Protein AF-A0A381WSZ9-F1 (afdb_monomer)

Nearest PDB structures (foldseek):
  4u0q-assembly2_C  TM=3.611E-01  e=4.923E+00  Plasmodium falciparum
  1h7c-assembly1_A  TM=3.551E-01  e=5.456E+00  Homo sapiens
  8pwu-assembly4_G  TM=3.602E-01  e=8.233E+00  Plasmodium falciparum 3D7
  8pwx-assembly1_B  TM=3.438E-01  e=6.366E+00  Plasmodium falciparum 3D7
  6rcv-assembly2_F  TM=2.898E-01  e=8.233E+00  Plasmodium falciparum

Mean predicted aligned error: 10.29 Å

Solvent-accessible surface area (backbone atoms only — not comparable to full-atom values): 8126 Å² total; per-residue (Å²): 139,84,83,80,82,77,78,80,75,72,79,71,73,85,68,62,64,57,43,62,52,57,71,72,46,53,75,75,52,45,54,54,47,51,53,51,52,39,48,51,43,49,52,48,52,53,46,37,40,74,76,67,35,88,42,72,67,43,49,48,46,34,78,75,53,31,50,63,40,52,56,45,54,62,45,52,78,80,40,63,60,70,61,47,52,47,37,35,48,57,43,47,71,36,83,92,36,47,80,47,58,56,70,60,32,50,50,53,23,46,56,57,69,70,50,77,80,68,48,76,64,54,51,52,32,49,78,69,70,53,72,77,81,76,81,133

Sequence (136 aa):
MTVTMLSMAAAQADYSPVPLYWKTLRPNEKEIYLFAYLTQVYDTHKSLINEQGRGDFTKWYYENRAELSYNIFDVLDTTDVVKFVGWVDDFYSQPEYHERPFPEALEYAYDRSQMKEQTLLERYESLLGKEKKRPN

pLDDT: mean 84.41, std 19.09, range [34.19, 98.19]

Foldseek 3Di:
DDDPPPPPPPPPPPQDCVLVVCVVDDLVVNLVVLVVQLVVLVVVLVVCCVPPNDDPVSVCSCVPPNVLSVLVVVLVVPDPSSQLSVQLVVQCVDPVRVRPDSVVSSVRSSVVSPDDDDDPVSVVCVVVVNDDDDDD

Secondary structure (DSSP, 8-state):
----------------HHHHHHHHS-HHHHHHHHHHHHHHHHHHHHHHHHHH-SSHHHHHHIIIIIHHHHHHHHHHTTS-HHHHHHHHHHHHHSTTTTT--HHHHHHHHHHHHHSPPPPHHHHHHHHTT---PPP-

Organism: NCBI:txid408172

Radius of gyration: 20.61 Å; Cα contacts (8 Å, |Δi|>4): 82; chains: 1; bounding box: 38×62×58 Å

Structure (mmCIF, N/CA/C/O backbone):
data_AF-A0A381WSZ9-F1
#
_entry.id   AF-A0A381WSZ9-F1
#
loop_
_atom_site.group_PDB
_atom_site.id
_atom_site.type_symbol
_atom_site.label_atom_id
_atom_site.label_alt_id
_atom_site.label_comp_id
_atom_site.label_asym_id
_atom_site.label_entity_id
_atom_site.label_seq_id
_atom_site.pdbx_PDB_ins_code
_atom_site.Cartn_x
_atom_site.Cartn_y
_atom_site.Cartn_z
_atom_site.occupancy
_atom_site.B_iso_or_equiv
_atom_site.auth_seq_id
_atom_site.auth_comp_id
_atom_site.auth_asym_id
_atom_site.auth_atom_id
_atom_site.pdbx_PDB_model_num
ATOM 1 N N . MET A 1 1 ? 10.417 50.276 -23.546 1.00 35.25 1 MET A N 1
ATOM 2 C CA . MET A 1 1 ? 9.410 49.425 -22.879 1.00 35.25 1 MET A CA 1
ATOM 3 C C . MET A 1 1 ? 9.843 47.980 -23.025 1.00 35.25 1 MET A C 1
ATOM 5 O O . MET A 1 1 ? 9.694 47.414 -24.096 1.00 35.25 1 MET A O 1
ATOM 9 N N . THR A 1 2 ? 10.446 47.414 -21.987 1.00 34.19 2 THR A N 1
ATOM 10 C CA . THR A 1 2 ? 10.734 45.981 -21.883 1.00 34.19 2 THR A CA 1
ATOM 11 C C . THR A 1 2 ? 9.593 45.350 -21.096 1.00 34.19 2 THR A C 1
ATOM 13 O O . THR A 1 2 ? 9.411 45.652 -19.920 1.00 34.19 2 THR A O 1
ATOM 16 N N . VAL A 1 3 ? 8.770 44.540 -21.760 1.00 42.41 3 VAL A N 1
ATOM 17 C CA . VAL A 1 3 ? 7.725 43.762 -21.088 1.00 42.41 3 VAL A CA 1
ATOM 18 C C . VAL A 1 3 ? 8.384 42.501 -20.547 1.00 42.41 3 VAL A C 1
ATOM 20 O O . VAL A 1 3 ? 8.727 41.591 -21.297 1.00 42.41 3 VAL A O 1
ATOM 23 N N . THR A 1 4 ? 8.596 42.479 -19.236 1.00 44.69 4 THR A N 1
ATOM 24 C CA . THR A 1 4 ? 8.960 41.283 -18.481 1.00 44.69 4 THR A CA 1
ATOM 25 C C . THR A 1 4 ? 7.775 40.318 -18.520 1.00 44.69 4 THR A C 1
ATOM 27 O O . THR A 1 4 ? 6.751 40.567 -17.887 1.00 44.69 4 THR A O 1
ATOM 30 N N . MET A 1 5 ? 7.890 39.225 -19.275 1.00 48.47 5 MET A N 1
ATOM 31 C CA . MET A 1 5 ? 6.987 38.078 -19.155 1.00 48.47 5 MET A CA 1
ATOM 32 C C . MET A 1 5 ? 7.292 37.375 -17.831 1.00 48.47 5 MET A C 1
ATOM 34 O O . MET A 1 5 ? 8.215 36.569 -17.738 1.00 48.47 5 MET A O 1
ATOM 38 N N . LEU A 1 6 ? 6.537 37.720 -16.789 1.00 45.00 6 LEU A N 1
ATOM 39 C CA . LEU A 1 6 ? 6.495 36.953 -15.552 1.00 45.00 6 LEU A CA 1
ATOM 40 C C . LEU A 1 6 ? 5.703 35.672 -15.851 1.00 45.00 6 LEU A C 1
ATOM 42 O O . LEU A 1 6 ? 4.473 35.686 -15.880 1.00 45.00 6 LEU A O 1
ATOM 46 N N . SER A 1 7 ? 6.395 34.572 -16.140 1.00 44.75 7 SER A N 1
ATOM 47 C CA . SER A 1 7 ? 5.761 33.258 -16.207 1.00 44.75 7 SER A CA 1
ATOM 48 C C . SER A 1 7 ? 5.276 32.897 -14.805 1.00 44.75 7 SER A C 1
ATOM 50 O O . SER A 1 7 ? 6.059 32.466 -13.957 1.00 44.75 7 SER A O 1
ATOM 52 N N . MET A 1 8 ? 3.982 33.087 -14.552 1.00 42.75 8 MET A N 1
ATOM 53 C CA . MET A 1 8 ? 3.290 32.417 -13.460 1.00 42.75 8 MET A CA 1
ATOM 54 C C . MET A 1 8 ? 3.275 30.921 -13.781 1.00 42.75 8 MET A C 1
ATOM 56 O O . MET A 1 8 ? 2.338 30.411 -14.387 1.00 42.75 8 MET A O 1
ATOM 60 N N . ALA A 1 9 ? 4.341 30.218 -13.399 1.00 40.34 9 ALA A N 1
ATOM 61 C CA . ALA A 1 9 ? 4.247 28.796 -13.135 1.00 40.34 9 ALA A CA 1
ATOM 62 C C . ALA A 1 9 ? 3.330 28.663 -11.916 1.00 40.34 9 ALA A C 1
AT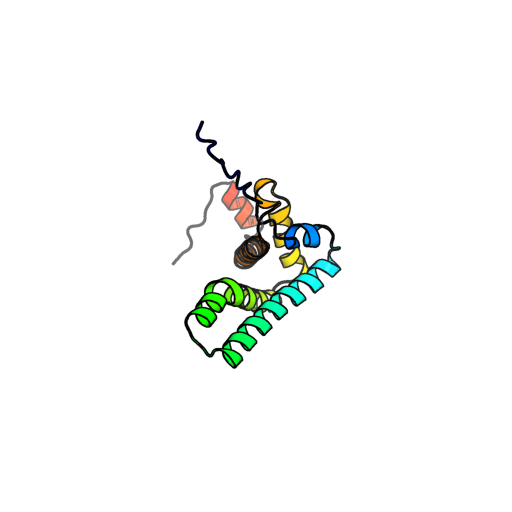OM 64 O O . ALA A 1 9 ? 3.773 28.749 -10.772 1.00 40.34 9 ALA A O 1
ATOM 65 N N . ALA A 1 10 ? 2.025 28.559 -12.165 1.00 41.09 10 ALA A N 1
ATOM 66 C CA . ALA A 1 10 ? 1.123 28.005 -11.179 1.00 41.09 10 ALA A CA 1
ATOM 67 C C . ALA A 1 10 ? 1.708 26.637 -10.821 1.00 41.09 10 ALA A C 1
ATOM 69 O O . ALA A 1 10 ? 1.826 25.770 -11.687 1.00 41.09 10 ALA A O 1
ATOM 70 N N . ALA A 1 11 ? 2.157 26.479 -9.578 1.00 42.38 11 ALA A N 1
ATOM 71 C CA . ALA A 1 11 ? 2.428 25.173 -9.018 1.00 42.38 11 ALA A CA 1
ATOM 72 C C . ALA A 1 11 ? 1.096 24.418 -9.053 1.00 42.38 11 ALA A C 1
ATOM 74 O O . ALA A 1 11 ? 0.263 24.559 -8.160 1.00 42.38 11 ALA A O 1
ATOM 75 N N . GLN A 1 12 ? 0.855 23.698 -10.147 1.00 41.75 12 GLN A N 1
ATOM 76 C CA . GLN A 1 12 ? -0.145 22.654 -10.206 1.00 41.75 12 GLN A CA 1
ATOM 77 C C . GLN A 1 12 ? 0.310 21.670 -9.131 1.00 41.75 12 GLN A C 1
ATOM 79 O O . GLN A 1 12 ? 1.284 20.949 -9.332 1.00 41.75 12 GLN A O 1
ATOM 84 N N . ALA A 1 13 ? -0.283 21.742 -7.940 1.00 47.59 13 ALA A N 1
ATOM 85 C CA . ALA A 1 13 ? -0.084 20.708 -6.943 1.00 47.59 13 ALA A CA 1
ATOM 86 C C . ALA A 1 13 ? -0.383 19.386 -7.655 1.00 47.59 13 ALA A C 1
ATOM 88 O O . ALA A 1 13 ? -1.439 19.240 -8.277 1.00 47.59 13 ALA A O 1
ATOM 89 N N . ASP A 1 14 ? 0.618 18.513 -7.686 1.00 52.09 14 ASP A N 1
ATOM 90 C CA . ASP A 1 14 ? 0.643 17.274 -8.456 1.00 52.09 14 ASP A CA 1
ATOM 91 C C . ASP A 1 14 ? -0.290 16.274 -7.753 1.00 52.09 14 ASP A C 1
ATOM 93 O O . ASP A 1 14 ? 0.129 15.333 -7.079 1.00 52.09 14 ASP A O 1
ATOM 97 N N . TYR A 1 15 ? -1.592 16.577 -7.770 1.00 56.75 15 TYR A N 1
ATOM 98 C CA . TYR A 1 15 ? -2.612 15.793 -7.100 1.00 56.75 15 TYR A CA 1
ATOM 99 C C . TYR A 1 15 ? -2.720 14.466 -7.830 1.00 56.75 15 TYR A C 1
ATOM 101 O O . TYR A 1 15 ? -3.282 14.372 -8.924 1.00 56.75 15 TYR A O 1
ATOM 109 N N . SER A 1 16 ? -2.193 13.417 -7.204 1.00 74.12 16 SER A N 1
ATOM 110 C CA . SER A 1 16 ? -2.498 12.060 -7.628 1.00 74.12 16 SER A CA 1
ATOM 111 C C . SER A 1 16 ? -4.022 11.877 -7.586 1.00 74.12 16 SER A C 1
ATOM 113 O O . SER A 1 16 ? -4.646 12.255 -6.596 1.00 74.12 16 SER A O 1
ATOM 115 N N . PRO A 1 17 ? -4.659 11.299 -8.617 1.00 87.12 17 PRO A N 1
ATOM 116 C CA . PRO A 1 17 ? -6.089 10.996 -8.573 1.00 87.12 17 PRO A CA 1
ATOM 117 C C . PRO A 1 17 ? -6.404 9.840 -7.613 1.00 87.12 17 PRO A C 1
ATOM 119 O O . PRO A 1 17 ? -7.564 9.621 -7.270 1.00 87.12 17 PRO A O 1
ATOM 122 N N . VAL A 1 18 ? -5.385 9.099 -7.164 1.00 91.50 18 VAL A N 1
ATOM 123 C CA . VAL A 1 18 ? -5.550 7.899 -6.339 1.00 91.50 18 VAL A CA 1
ATOM 124 C C . VAL A 1 18 ? -6.223 8.180 -4.989 1.00 91.50 18 VAL A C 1
ATOM 126 O O . VAL A 1 18 ? -7.190 7.485 -4.687 1.00 91.50 18 VAL A O 1
ATOM 129 N N . PRO A 1 19 ? -5.806 9.178 -4.182 1.00 93.06 19 PRO A N 1
ATOM 130 C CA . PRO A 1 19 ? -6.458 9.475 -2.907 1.00 93.06 19 PRO A CA 1
ATOM 131 C C . PRO A 1 19 ? -7.929 9.868 -3.075 1.00 93.06 19 PRO A C 1
ATOM 133 O O . PRO A 1 19 ? -8.763 9.524 -2.241 1.00 93.06 19 PRO A O 1
ATOM 136 N N . LEU A 1 20 ? -8.267 10.572 -4.162 1.00 91.19 20 LEU A N 1
ATOM 137 C CA . LEU A 1 20 ? -9.656 10.902 -4.486 1.00 91.19 20 LEU A CA 1
ATOM 138 C C . LEU A 1 20 ? -10.442 9.645 -4.850 1.00 91.19 20 LEU A C 1
ATOM 140 O O . LEU A 1 20 ? -11.510 9.421 -4.290 1.00 91.19 20 LEU A O 1
ATOM 144 N N . TYR A 1 21 ? -9.898 8.808 -5.736 1.00 94.56 21 TYR A N 1
ATOM 145 C CA . TYR A 1 21 ? -10.533 7.557 -6.140 1.00 94.56 21 TYR A CA 1
ATOM 146 C C . TYR A 1 21 ? -10.766 6.630 -4.943 1.00 94.56 21 TYR A C 1
ATOM 148 O O . TYR A 1 21 ? -11.894 6.192 -4.732 1.00 94.56 21 TYR A O 1
ATOM 156 N N . TRP A 1 22 ? -9.749 6.420 -4.102 1.00 96.81 22 TRP A N 1
ATOM 157 C CA . TRP A 1 22 ? -9.822 5.600 -2.889 1.00 96.81 22 TRP A CA 1
ATOM 158 C C . TRP A 1 22 ? -11.016 5.960 -1.997 1.00 96.81 22 TRP A C 1
ATOM 160 O O . TRP A 1 22 ? -11.746 5.080 -1.544 1.00 96.81 22 TRP A O 1
ATOM 170 N N . LYS A 1 23 ? -11.272 7.258 -1.788 1.00 94.50 23 LYS A N 1
ATOM 171 C CA . LYS A 1 23 ? -12.381 7.745 -0.948 1.00 94.50 23 LYS A CA 1
ATOM 172 C C . LYS A 1 23 ? -13.767 7.452 -1.518 1.00 94.50 23 LYS A C 1
ATOM 174 O O . LYS A 1 23 ? -14.737 7.474 -0.767 1.00 94.50 23 LYS A O 1
ATOM 179 N N . THR A 1 24 ? -13.873 7.196 -2.821 1.00 96.06 24 THR A N 1
ATOM 180 C CA . THR A 1 24 ? -15.148 6.835 -3.464 1.00 96.06 24 THR A CA 1
ATOM 181 C C . THR A 1 24 ? -15.485 5.351 -3.337 1.00 96.06 24 THR A C 1
ATOM 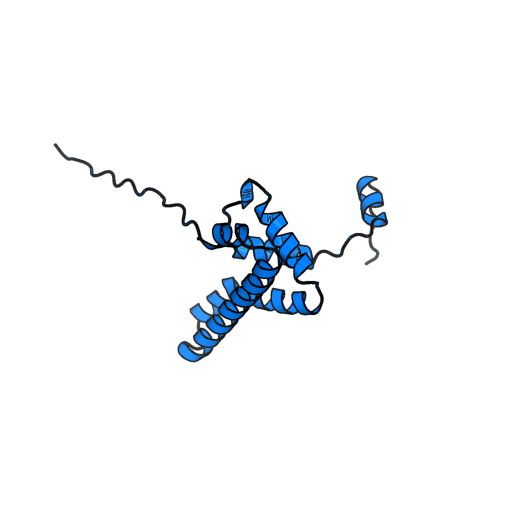183 O O . THR A 1 24 ? -16.634 4.970 -3.549 1.00 96.06 24 THR A O 1
ATOM 186 N N . LEU A 1 25 ? -14.501 4.518 -2.988 1.00 97.69 25 LEU A N 1
ATOM 187 C CA . LEU A 1 25 ? -14.650 3.069 -2.937 1.00 97.69 25 LEU A CA 1
ATOM 188 C C . LEU A 1 25 ? -15.395 2.622 -1.679 1.00 97.69 25 LEU A C 1
ATOM 190 O O . LEU A 1 25 ? -15.179 3.134 -0.577 1.00 97.69 25 LEU A O 1
ATOM 194 N N . ARG A 1 26 ? -16.229 1.594 -1.828 1.00 97.06 26 ARG A N 1
ATOM 195 C CA . ARG A 1 26 ? -16.786 0.836 -0.702 1.00 97.06 26 ARG A CA 1
ATOM 196 C C . ARG A 1 26 ? -15.703 -0.044 -0.068 1.00 97.06 26 ARG A C 1
ATOM 198 O O . ARG A 1 26 ? -14.719 -0.358 -0.736 1.00 97.06 26 ARG A O 1
ATOM 205 N N . PRO A 1 27 ? -15.881 -0.505 1.184 1.00 91.50 27 PRO A N 1
ATOM 206 C CA . PRO A 1 27 ? -14.867 -1.306 1.877 1.00 91.50 27 PRO A CA 1
ATOM 207 C C . PRO A 1 27 ? -14.339 -2.499 1.064 1.00 91.50 27 PRO A C 1
ATOM 209 O O . PRO A 1 27 ? -13.137 -2.614 0.859 1.00 91.50 27 PRO A O 1
ATOM 212 N N . ASN A 1 28 ? -15.226 -3.304 0.475 1.00 92.94 28 ASN A N 1
ATOM 213 C CA . ASN A 1 28 ? -14.834 -4.449 -0.353 1.00 92.94 28 ASN A CA 1
ATOM 214 C C . ASN A 1 28 ? -14.108 -4.044 -1.653 1.00 92.94 28 ASN A C 1
ATOM 216 O O . ASN A 1 28 ? -13.300 -4.799 -2.183 1.00 92.94 28 ASN A O 1
ATOM 220 N N . GLU A 1 29 ? -14.397 -2.859 -2.197 1.00 98.06 29 GLU A N 1
ATOM 221 C CA . GLU A 1 29 ? -13.721 -2.339 -3.391 1.00 98.06 29 GLU A CA 1
ATOM 222 C C . GLU A 1 29 ? -12.318 -1.823 -3.057 1.00 98.06 29 GLU A C 1
ATOM 224 O O . GLU A 1 29 ? -11.419 -1.932 -3.889 1.00 98.06 29 GLU A O 1
ATOM 229 N N . LYS A 1 30 ? -12.109 -1.315 -1.836 1.00 98.19 30 LYS A N 1
ATOM 230 C CA . LYS A 1 30 ? -10.790 -0.904 -1.338 1.00 98.19 30 LYS A CA 1
ATOM 231 C C . LYS A 1 30 ? -9.840 -2.085 -1.194 1.00 98.19 30 LYS A C 1
ATOM 233 O O . LYS A 1 30 ? -8.677 -1.957 -1.560 1.00 98.19 30 LYS A O 1
ATOM 238 N N . GLU A 1 31 ? -10.329 -3.231 -0.727 1.00 96.75 31 GLU A N 1
ATOM 239 C CA . GLU A 1 31 ? -9.539 -4.469 -0.654 1.00 96.75 31 GLU A CA 1
ATOM 240 C C . GLU A 1 31 ? -9.054 -4.901 -2.045 1.00 96.75 31 GLU A C 1
ATOM 242 O O . GLU A 1 31 ? -7.861 -5.126 -2.255 1.00 96.75 31 GLU A O 1
ATOM 247 N N . ILE A 1 32 ? -9.969 -4.936 -3.023 1.00 97.31 32 ILE A N 1
ATOM 248 C CA . ILE A 1 32 ? -9.646 -5.271 -4.418 1.00 97.31 32 ILE A CA 1
ATOM 249 C C . ILE A 1 32 ? -8.653 -4.259 -4.996 1.00 97.31 32 ILE A C 1
ATOM 251 O O . ILE A 1 32 ? -7.682 -4.643 -5.649 1.00 97.31 32 ILE A O 1
ATOM 255 N N . TYR A 1 33 ? -8.877 -2.966 -4.754 1.00 97.75 33 TYR A N 1
ATOM 256 C CA . TYR A 1 33 ? -7.997 -1.910 -5.237 1.00 97.75 33 TYR A CA 1
ATOM 257 C C . TYR A 1 33 ? -6.592 -2.004 -4.636 1.00 97.75 33 TYR A C 1
ATOM 259 O O . TYR A 1 33 ? -5.614 -1.884 -5.371 1.00 97.75 33 TYR A O 1
ATOM 267 N N . LEU A 1 34 ? -6.479 -2.251 -3.327 1.00 97.69 34 LEU A N 1
ATOM 268 C CA . LEU A 1 34 ? -5.200 -2.443 -2.647 1.00 97.69 34 LEU A CA 1
ATOM 269 C C . LEU A 1 34 ? -4.428 -3.602 -3.283 1.00 97.69 34 LEU A C 1
ATOM 271 O O . LEU A 1 34 ? -3.276 -3.429 -3.674 1.00 97.69 34 LEU A O 1
ATOM 275 N N . PHE A 1 35 ? -5.079 -4.753 -3.460 1.00 96.44 35 PHE A N 1
ATOM 276 C CA . PHE A 1 35 ? -4.449 -5.913 -4.084 1.00 96.44 35 PHE A CA 1
ATOM 277 C C . PHE A 1 35 ? -3.989 -5.621 -5.521 1.00 96.44 35 PHE A C 1
ATOM 279 O O . PHE A 1 35 ? -2.858 -5.947 -5.892 1.00 96.44 35 PHE A O 1
ATOM 286 N N . ALA A 1 36 ? -4.834 -4.965 -6.322 1.00 97.50 36 ALA A N 1
ATOM 287 C CA . ALA A 1 36 ? -4.499 -4.581 -7.690 1.00 97.50 36 ALA A CA 1
ATOM 288 C C . ALA A 1 36 ? -3.304 -3.616 -7.741 1.00 97.50 36 ALA A C 1
ATOM 290 O O . ALA A 1 36 ? -2.390 -3.813 -8.540 1.00 97.50 36 ALA A O 1
ATOM 291 N N . TYR A 1 37 ? -3.276 -2.615 -6.858 1.00 97.06 37 TYR A N 1
ATOM 292 C CA . TYR A 1 37 ? -2.181 -1.653 -6.762 1.00 97.06 37 TYR A CA 1
ATOM 293 C C . TYR A 1 37 ? -0.852 -2.338 -6.414 1.00 97.06 37 TYR A C 1
ATOM 295 O O . TYR A 1 37 ? 0.142 -2.148 -7.115 1.00 97.06 37 TYR A O 1
ATOM 303 N N . LEU A 1 38 ? -0.834 -3.168 -5.365 1.00 97.50 38 LEU A N 1
ATOM 304 C CA . LEU A 1 38 ? 0.376 -3.870 -4.920 1.00 97.50 38 LEU A CA 1
ATOM 305 C C . LEU A 1 38 ? 0.897 -4.829 -6.000 1.00 97.50 38 LEU A C 1
ATOM 307 O O . LEU A 1 38 ? 2.099 -4.870 -6.273 1.00 97.50 38 LEU A O 1
ATOM 311 N N . THR A 1 39 ? -0.010 -5.548 -6.669 1.00 96.81 39 THR A N 1
ATOM 312 C CA . THR A 1 39 ? 0.339 -6.461 -7.769 1.00 96.81 39 THR A CA 1
ATOM 313 C C . THR A 1 39 ? 0.909 -5.693 -8.958 1.00 96.81 39 THR A C 1
ATOM 315 O O . THR A 1 39 ? 1.927 -6.090 -9.514 1.00 96.81 39 THR A O 1
ATOM 318 N N . GLN A 1 40 ? 0.329 -4.542 -9.308 1.00 97.56 40 GLN A N 1
ATOM 319 C CA . GLN A 1 40 ? 0.850 -3.707 -10.388 1.00 97.56 40 GLN A CA 1
ATOM 320 C C . GLN A 1 40 ? 2.273 -3.204 -10.097 1.00 97.56 40 GLN A C 1
ATOM 322 O O . GLN A 1 40 ? 3.109 -3.170 -11.004 1.00 97.56 40 GLN A O 1
ATOM 327 N N . VAL A 1 41 ? 2.576 -2.831 -8.850 1.00 97.12 41 VAL A N 1
ATOM 328 C CA . VAL A 1 41 ? 3.938 -2.443 -8.445 1.00 97.12 41 VAL A CA 1
ATOM 329 C C . VAL A 1 41 ? 4.899 -3.631 -8.550 1.00 97.12 41 VAL A C 1
ATOM 331 O O . VAL A 1 41 ? 6.003 -3.482 -9.084 1.00 97.12 41 VAL A O 1
ATOM 334 N N . TYR A 1 42 ? 4.476 -4.814 -8.097 1.00 96.12 42 TYR A N 1
ATOM 335 C CA . TYR A 1 42 ? 5.246 -6.052 -8.236 1.00 96.12 42 TYR A CA 1
ATOM 336 C C . TYR A 1 42 ? 5.565 -6.357 -9.704 1.00 96.12 42 TYR A C 1
ATOM 338 O O . TYR A 1 42 ? 6.735 -6.515 -10.067 1.00 96.12 42 TYR A O 1
ATOM 346 N N . ASP A 1 43 ? 4.546 -6.368 -10.562 1.00 97.31 43 ASP A N 1
ATOM 347 C CA . ASP A 1 43 ? 4.687 -6.670 -11.986 1.00 97.31 43 ASP A CA 1
ATOM 348 C C . ASP A 1 43 ? 5.583 -5.649 -12.685 1.00 97.31 43 ASP A C 1
ATOM 350 O O . ASP A 1 43 ? 6.452 -6.022 -13.473 1.00 97.31 43 ASP A O 1
ATOM 354 N N . THR A 1 44 ? 5.449 -4.367 -12.336 1.00 97.56 44 THR A N 1
ATOM 355 C CA . THR A 1 44 ? 6.311 -3.305 -12.868 1.00 97.56 44 THR A CA 1
ATOM 356 C C . THR A 1 44 ? 7.771 -3.546 -12.494 1.00 97.56 44 THR A C 1
ATOM 358 O O . THR A 1 44 ? 8.639 -3.509 -13.365 1.00 97.56 44 THR A O 1
ATOM 361 N N . HIS A 1 45 ? 8.068 -3.854 -11.228 1.00 97.69 45 HIS A N 1
ATOM 362 C CA . HIS A 1 45 ? 9.439 -4.148 -10.810 1.00 97.69 45 HIS A CA 1
ATOM 363 C C . HIS A 1 45 ? 10.006 -5.380 -11.534 1.00 97.69 45 HIS A C 1
ATOM 365 O O . HIS A 1 45 ? 11.155 -5.370 -11.983 1.00 97.69 45 HIS A O 1
ATOM 371 N N . LYS A 1 46 ? 9.197 -6.432 -11.711 1.00 96.75 46 LYS A N 1
ATOM 372 C CA . LYS A 1 46 ? 9.586 -7.627 -12.472 1.00 96.75 46 LYS A CA 1
ATOM 373 C C . LYS A 1 46 ? 9.850 -7.311 -13.943 1.00 96.75 46 LYS A C 1
ATOM 375 O O . LYS A 1 46 ? 10.847 -7.797 -14.477 1.00 96.75 46 LYS A O 1
ATOM 380 N N . SER A 1 47 ? 9.016 -6.482 -14.573 1.00 97.62 47 SER A N 1
ATOM 381 C CA . SER A 1 47 ? 9.222 -6.022 -15.952 1.00 97.62 47 SER A CA 1
ATOM 382 C C . SER A 1 47 ? 10.525 -5.242 -16.081 1.00 97.62 47 SER A C 1
ATOM 384 O O . SER A 1 47 ? 11.333 -5.555 -16.949 1.00 97.62 47 SER A O 1
ATOM 386 N N . LEU A 1 48 ? 10.802 -4.314 -15.157 1.00 97.25 48 LEU A N 1
ATOM 387 C CA . LEU A 1 48 ? 12.046 -3.538 -15.151 1.00 97.25 48 LEU A CA 1
ATOM 388 C C . LEU A 1 48 ? 13.288 -4.429 -15.057 1.00 97.25 48 LEU A C 1
ATOM 390 O O . LEU A 1 48 ? 14.239 -4.234 -15.812 1.00 97.25 48 LEU A O 1
ATOM 394 N N . ILE A 1 49 ? 13.270 -5.449 -14.192 1.00 96.38 49 ILE A N 1
ATOM 395 C CA . ILE A 1 49 ? 14.367 -6.425 -14.110 1.00 96.38 49 ILE A CA 1
ATOM 396 C C . ILE A 1 49 ? 14.551 -7.158 -15.444 1.00 96.38 49 ILE A C 1
ATOM 398 O O . ILE A 1 49 ? 15.687 -7.355 -15.875 1.00 96.38 49 ILE A O 1
ATOM 402 N N . ASN A 1 50 ? 13.459 -7.587 -16.077 1.00 96.69 50 ASN A N 1
ATOM 403 C CA . ASN A 1 50 ? 13.514 -8.365 -17.312 1.00 96.69 50 ASN A CA 1
ATOM 404 C C . ASN A 1 50 ? 13.971 -7.525 -18.515 1.00 96.69 50 ASN A C 1
ATOM 406 O O . ASN A 1 50 ? 14.706 -8.024 -19.362 1.00 96.69 50 ASN A O 1
ATOM 410 N N . GLU A 1 51 ? 13.539 -6.268 -18.590 1.00 96.19 51 GLU A N 1
ATOM 411 C CA . GLU A 1 51 ? 13.779 -5.380 -19.731 1.00 96.19 51 GLU A CA 1
ATOM 412 C C . GLU A 1 51 ? 15.104 -4.620 -19.628 1.00 96.19 51 GLU A C 1
ATOM 414 O O . GLU A 1 51 ? 15.797 -4.443 -20.628 1.00 96.19 51 GLU A O 1
ATOM 419 N N . GLN A 1 52 ? 15.460 -4.158 -18.427 1.00 93.44 52 GLN A N 1
ATOM 420 C CA . GLN A 1 52 ? 16.590 -3.246 -18.201 1.00 93.44 52 GLN A CA 1
ATOM 421 C C . GLN A 1 52 ? 17.698 -3.869 -17.342 1.00 93.44 52 GLN A C 1
ATOM 423 O O . GLN A 1 52 ? 18.771 -3.285 -17.179 1.00 93.44 52 GLN A O 1
ATOM 428 N N . GLY A 1 53 ? 17.469 -5.061 -16.787 1.00 93.25 53 GLY A N 1
ATOM 429 C CA . GLY A 1 53 ? 18.375 -5.681 -15.829 1.00 93.25 53 GLY A CA 1
ATOM 430 C C . GLY A 1 53 ? 18.317 -5.017 -14.450 1.00 93.25 53 GLY A C 1
ATOM 431 O O . GLY A 1 53 ? 17.412 -4.255 -14.115 1.00 93.25 53 GLY A O 1
ATOM 432 N N . ARG A 1 54 ? 19.306 -5.321 -13.605 1.00 93.69 54 ARG A N 1
ATOM 433 C CA . ARG A 1 54 ? 19.400 -4.825 -12.218 1.00 93.69 54 ARG A CA 1
ATOM 434 C C . ARG A 1 54 ? 20.299 -3.588 -12.106 1.00 93.69 54 ARG A C 1
ATOM 436 O O . ARG A 1 54 ? 21.222 -3.569 -11.299 1.00 93.69 54 ARG A O 1
ATOM 443 N N . GLY A 1 55 ? 20.070 -2.603 -12.974 1.00 94.19 55 GLY A N 1
ATOM 444 C CA . GLY A 1 55 ? 20.776 -1.318 -12.950 1.00 94.19 55 GLY A CA 1
ATOM 445 C C . GLY A 1 55 ? 20.215 -0.339 -11.912 1.00 94.19 55 GLY A C 1
ATOM 446 O O . GLY A 1 55 ? 19.276 -0.658 -11.179 1.00 94.19 55 GLY A O 1
ATOM 447 N N . ASP A 1 56 ? 20.765 0.877 -11.889 1.00 96.19 56 ASP A N 1
ATOM 448 C CA . ASP A 1 56 ? 20.433 1.908 -10.893 1.00 96.19 56 ASP A CA 1
ATOM 449 C C . ASP A 1 56 ? 18.946 2.282 -10.877 1.00 96.19 56 ASP A C 1
ATOM 451 O O . ASP A 1 56 ? 18.371 2.454 -9.807 1.00 96.19 56 ASP A O 1
ATOM 455 N N . PHE A 1 57 ? 18.293 2.356 -12.042 1.00 94.25 5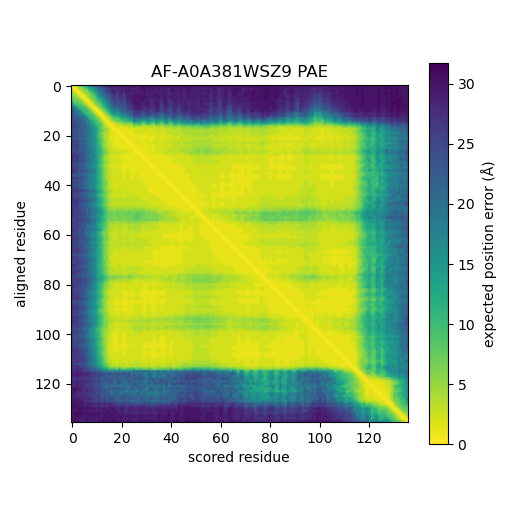7 PHE A N 1
ATOM 456 C CA . PHE A 1 57 ? 16.865 2.680 -12.112 1.00 94.25 57 PHE A CA 1
ATOM 457 C C . PHE A 1 57 ? 15.987 1.579 -11.506 1.00 94.25 57 PHE A C 1
ATOM 459 O O . PHE A 1 57 ? 15.097 1.864 -10.708 1.00 94.25 57 PHE A O 1
ATOM 466 N N . THR A 1 58 ? 16.267 0.315 -11.830 1.00 96.56 58 THR A N 1
ATOM 467 C CA . THR A 1 58 ? 15.566 -0.837 -11.248 1.00 96.56 58 THR A CA 1
ATOM 468 C C . THR A 1 58 ? 15.754 -0.881 -9.734 1.00 96.56 58 THR A C 1
ATOM 470 O O . THR A 1 58 ? 14.794 -1.103 -8.999 1.00 96.56 58 THR A O 1
ATOM 473 N N . LYS A 1 59 ? 16.977 -0.610 -9.257 1.00 96.81 59 LYS A N 1
ATOM 474 C CA . LYS A 1 59 ? 17.277 -0.511 -7.826 1.00 96.81 59 LYS A CA 1
ATOM 475 C C . LYS A 1 59 ? 16.502 0.630 -7.164 1.00 96.81 59 LYS A C 1
ATOM 477 O O . LYS A 1 59 ? 15.856 0.405 -6.148 1.00 96.81 59 LYS A O 1
ATOM 482 N N . TRP A 1 60 ? 16.504 1.818 -7.765 1.00 96.94 60 TRP A N 1
ATOM 483 C CA . TRP A 1 60 ? 15.740 2.957 -7.263 1.00 96.94 60 TRP A CA 1
ATOM 484 C C . TRP A 1 60 ? 14.243 2.635 -7.182 1.00 96.94 60 TRP A C 1
ATOM 486 O O . TRP A 1 60 ? 13.614 2.915 -6.163 1.00 96.94 60 TRP A O 1
ATOM 496 N N . TYR A 1 61 ? 13.672 1.998 -8.212 1.00 96.69 61 TYR A N 1
ATOM 497 C CA . TYR A 1 61 ? 12.265 1.593 -8.199 1.00 96.69 61 TYR A CA 1
ATOM 498 C C . TYR A 1 61 ? 11.973 0.605 -7.067 1.00 96.69 61 TYR A C 1
ATOM 500 O O . TYR A 1 61 ? 10.952 0.730 -6.392 1.00 96.69 61 TYR A O 1
ATOM 508 N N . TYR A 1 62 ? 12.868 -0.355 -6.827 1.00 97.12 62 TYR A N 1
ATOM 509 C CA . TYR A 1 62 ? 12.735 -1.264 -5.695 1.00 97.12 62 TYR A CA 1
ATOM 510 C C . TYR A 1 62 ? 12.695 -0.500 -4.366 1.00 97.12 62 TYR A C 1
ATOM 512 O O . TYR A 1 62 ? 11.693 -0.582 -3.659 1.00 97.12 62 TYR A O 1
ATOM 520 N N . GLU A 1 63 ? 13.725 0.300 -4.087 1.00 96.56 63 GLU A N 1
ATOM 521 C CA . GLU A 1 63 ? 13.900 1.015 -2.813 1.00 96.56 63 GLU A CA 1
ATOM 522 C C . GLU A 1 63 ? 12.794 2.052 -2.550 1.00 96.56 63 GLU A C 1
ATOM 524 O O . GLU A 1 63 ? 12.457 2.321 -1.405 1.00 96.56 63 GLU A O 1
ATOM 529 N N . ASN A 1 64 ? 12.205 2.640 -3.597 1.00 93.81 64 ASN A N 1
ATOM 530 C CA . ASN A 1 64 ? 11.236 3.735 -3.449 1.00 93.81 64 ASN A CA 1
ATOM 531 C C . ASN A 1 64 ? 9.778 3.310 -3.677 1.00 93.81 64 ASN A C 1
ATOM 533 O O . ASN A 1 64 ? 8.866 4.105 -3.434 1.00 93.81 64 ASN A O 1
ATOM 537 N N . ARG A 1 65 ? 9.528 2.107 -4.215 1.00 93.06 65 ARG A N 1
ATOM 538 C CA . ARG A 1 65 ? 8.175 1.640 -4.575 1.00 93.06 65 ARG A CA 1
ATOM 539 C C . ARG A 1 65 ? 7.940 0.177 -4.221 1.00 93.06 65 ARG A C 1
ATOM 541 O O . ARG A 1 65 ? 6.981 -0.127 -3.511 1.00 93.06 65 ARG A O 1
ATOM 548 N N . ALA A 1 66 ? 8.762 -0.726 -4.755 1.00 96.94 66 ALA A N 1
ATOM 549 C CA . ALA A 1 66 ? 8.452 -2.154 -4.710 1.00 96.94 66 ALA A CA 1
ATOM 550 C C . ALA A 1 66 ? 8.640 -2.766 -3.322 1.00 96.94 66 ALA A C 1
ATOM 552 O O . ALA A 1 66 ? 7.820 -3.585 -2.922 1.00 96.94 66 ALA A O 1
ATOM 553 N N . GLU A 1 67 ? 9.662 -2.340 -2.580 1.00 97.69 67 GLU A N 1
ATOM 554 C CA . GLU A 1 67 ? 9.974 -2.881 -1.256 1.00 97.69 67 GLU A CA 1
ATOM 555 C C . GLU A 1 67 ? 8.799 -2.746 -0.283 1.00 97.69 67 GLU 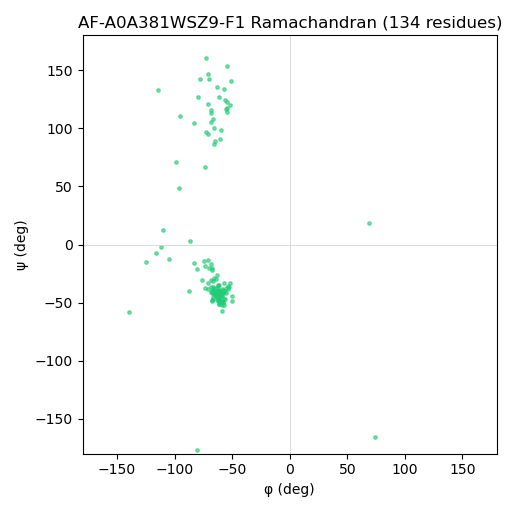A C 1
ATOM 557 O O . GLU A 1 67 ? 8.365 -3.740 0.294 1.00 97.69 67 GLU A O 1
ATOM 562 N N . LEU A 1 68 ? 8.203 -1.553 -0.177 1.00 96.69 68 LEU A N 1
ATOM 563 C CA . LEU A 1 68 ? 7.012 -1.350 0.651 1.00 96.69 68 LEU A CA 1
ATOM 564 C C . LEU A 1 68 ? 5.864 -2.273 0.221 1.00 96.69 68 LEU A C 1
ATOM 566 O O . LEU A 1 68 ? 5.197 -2.861 1.065 1.00 96.69 68 LEU A O 1
ATOM 570 N N . SER A 1 69 ? 5.650 -2.439 -1.087 1.00 97.00 69 SER A N 1
ATOM 571 C CA . SER A 1 69 ? 4.572 -3.303 -1.583 1.00 97.00 69 SER A CA 1
ATOM 572 C C . SER A 1 69 ? 4.808 -4.775 -1.237 1.00 97.00 69 SER A C 1
ATOM 574 O O . SER A 1 69 ? 3.861 -5.480 -0.902 1.00 97.00 69 SER A O 1
ATOM 576 N N . TYR A 1 70 ? 6.060 -5.234 -1.280 1.00 97.25 70 TYR A N 1
ATOM 577 C CA . TYR A 1 70 ? 6.433 -6.598 -0.898 1.00 97.25 70 TYR A CA 1
ATOM 578 C C . TYR A 1 70 ? 6.215 -6.827 0.594 1.00 97.25 70 TYR A C 1
ATOM 580 O O . TYR A 1 70 ? 5.556 -7.789 0.974 1.00 97.25 70 TYR A O 1
ATOM 588 N N . ASN A 1 71 ? 6.665 -5.888 1.422 1.00 96.69 71 ASN A N 1
ATOM 589 C CA . ASN A 1 71 ? 6.475 -5.969 2.865 1.00 96.69 71 ASN A CA 1
ATOM 590 C C . ASN A 1 71 ? 4.984 -5.961 3.245 1.00 96.69 71 ASN A C 1
ATOM 592 O O . ASN A 1 71 ? 4.578 -6.640 4.185 1.00 96.69 71 ASN A O 1
ATOM 596 N N . ILE A 1 72 ? 4.147 -5.220 2.509 1.00 97.25 72 ILE A N 1
ATOM 597 C CA . ILE A 1 72 ? 2.695 -5.233 2.722 1.00 97.25 72 ILE A CA 1
ATOM 598 C C . ILE A 1 72 ? 2.090 -6.585 2.337 1.00 97.25 72 ILE A C 1
ATOM 600 O O . ILE A 1 72 ? 1.235 -7.068 3.074 1.00 97.25 72 ILE A O 1
ATOM 604 N N . PHE A 1 73 ? 2.523 -7.223 1.243 1.00 96.50 73 PHE A N 1
ATOM 605 C CA . PHE A 1 73 ? 2.067 -8.582 0.926 1.00 96.50 73 PHE A CA 1
ATOM 606 C C . PHE A 1 73 ? 2.347 -9.554 2.081 1.00 96.50 73 PHE A C 1
ATOM 608 O O . PHE A 1 73 ? 1.423 -10.234 2.522 1.00 96.50 73 PHE A O 1
ATOM 615 N N . ASP A 1 74 ? 3.558 -9.530 2.642 1.00 95.50 74 ASP A N 1
ATOM 616 C CA . ASP A 1 74 ? 3.924 -10.383 3.782 1.00 95.50 74 ASP A CA 1
ATOM 617 C C . ASP A 1 74 ? 3.070 -10.088 5.035 1.00 95.50 74 ASP A C 1
ATOM 619 O O . ASP A 1 74 ? 2.703 -10.986 5.795 1.00 95.50 74 ASP A O 1
ATOM 623 N N . VAL A 1 75 ? 2.710 -8.820 5.265 1.00 93.69 75 VAL A N 1
ATOM 624 C CA . VAL A 1 75 ? 1.807 -8.429 6.362 1.00 93.69 75 VAL A CA 1
ATOM 625 C C . VAL A 1 75 ? 0.399 -8.979 6.157 1.00 93.69 75 VAL A C 1
ATOM 627 O O . VAL A 1 75 ? -0.216 -9.456 7.117 1.00 93.69 75 VAL A O 1
ATOM 630 N N . LEU A 1 76 ? -0.119 -8.921 4.931 1.00 94.56 76 LEU A N 1
ATOM 631 C CA . LEU A 1 76 ? -1.473 -9.365 4.598 1.00 94.56 76 LEU A CA 1
ATOM 632 C C . LEU A 1 76 ? -1.651 -10.889 4.701 1.00 94.56 76 LEU A C 1
ATOM 634 O O . LEU A 1 76 ? -2.780 -11.347 4.856 1.00 94.56 76 LEU A O 1
ATOM 638 N N . ASP A 1 77 ? -0.567 -11.669 4.725 1.00 91.06 77 ASP A N 1
ATOM 639 C CA . ASP A 1 77 ? -0.623 -13.108 5.025 1.00 91.06 77 ASP A CA 1
ATOM 640 C C . ASP A 1 77 ? -1.034 -13.403 6.481 1.00 91.06 77 ASP A C 1
ATOM 642 O O . ASP A 1 77 ? -1.506 -14.497 6.798 1.00 91.06 77 ASP A O 1
ATOM 646 N N . THR A 1 78 ? -0.853 -12.440 7.391 1.00 89.19 78 THR A N 1
ATOM 647 C CA . THR A 1 78 ? -1.102 -12.617 8.835 1.00 89.19 78 THR A CA 1
ATOM 648 C C . THR A 1 78 ? -2.070 -11.597 9.431 1.00 89.19 78 THR A C 1
ATOM 650 O O . THR A 1 78 ? -2.584 -11.802 10.533 1.00 89.19 78 THR A O 1
ATOM 653 N N . THR A 1 79 ? -2.343 -10.509 8.713 1.00 90.19 79 THR A N 1
ATOM 654 C CA . THR A 1 79 ? -3.233 -9.424 9.128 1.00 90.19 79 THR A CA 1
ATOM 655 C C . THR A 1 79 ? -4.451 -9.379 8.222 1.00 90.19 79 THR A C 1
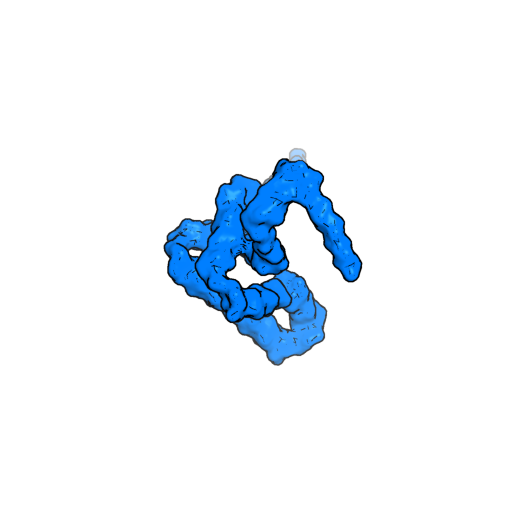ATOM 657 O O . THR A 1 79 ? -4.322 -9.382 7.004 1.00 90.19 79 THR A O 1
ATOM 660 N N . ASP A 1 80 ? -5.638 -9.271 8.820 1.00 92.44 80 ASP A N 1
ATOM 661 C CA . ASP A 1 80 ? -6.878 -9.081 8.068 1.00 92.44 80 ASP A CA 1
ATOM 662 C C . ASP A 1 80 ? -6.785 -7.828 7.177 1.00 92.44 80 ASP A C 1
ATOM 664 O O . ASP A 1 80 ? -6.523 -6.719 7.660 1.00 92.44 80 ASP A O 1
ATOM 668 N N . VAL A 1 81 ? -7.020 -8.001 5.875 1.00 94.69 81 VAL A N 1
ATOM 669 C CA . VAL A 1 81 ? -6.989 -6.918 4.886 1.00 94.69 81 VAL A CA 1
ATOM 670 C C . VAL A 1 81 ? -7.955 -5.789 5.244 1.00 94.69 81 VAL A C 1
ATOM 672 O O . VAL A 1 81 ? -7.619 -4.623 5.048 1.00 94.69 81 VAL A O 1
ATOM 675 N N . VAL A 1 82 ? -9.101 -6.096 5.862 1.00 95.25 82 VAL A N 1
ATOM 676 C CA . VAL A 1 82 ? -10.073 -5.093 6.320 1.00 95.25 82 VAL A CA 1
ATOM 677 C C . VAL A 1 82 ? -9.438 -4.171 7.360 1.00 95.25 82 VAL A C 1
ATOM 679 O O . VAL A 1 82 ? -9.641 -2.956 7.338 1.00 95.25 82 VAL A O 1
ATOM 682 N N . LYS A 1 83 ? -8.620 -4.731 8.257 1.00 94.94 83 LYS A N 1
ATOM 683 C CA . LYS A 1 83 ? -7.897 -3.968 9.280 1.00 94.94 83 LYS A CA 1
ATOM 684 C C . LYS A 1 83 ? -6.828 -3.077 8.651 1.00 94.94 83 LYS A C 1
ATOM 686 O O . LYS A 1 83 ? -6.711 -1.915 9.036 1.00 94.94 83 LYS A O 1
ATOM 691 N N . PHE A 1 84 ? -6.099 -3.598 7.664 1.00 96.50 84 PHE A N 1
ATOM 692 C CA . PHE A 1 84 ? -5.095 -2.829 6.931 1.00 96.50 84 PHE A CA 1
ATOM 693 C C . PHE A 1 84 ? -5.722 -1.656 6.164 1.00 96.50 84 PHE A C 1
ATOM 695 O O . PHE A 1 84 ? -5.278 -0.517 6.301 1.00 96.50 84 PHE A O 1
ATOM 702 N N . VAL A 1 85 ? -6.807 -1.911 5.423 1.00 97.75 85 VAL A N 1
ATOM 703 C CA . VAL A 1 85 ? -7.618 -0.884 4.743 1.00 97.75 85 VAL A CA 1
ATOM 704 C C . VAL A 1 85 ? -8.114 0.167 5.739 1.00 97.75 85 VAL A C 1
ATOM 706 O O . VAL A 1 85 ? -8.066 1.359 5.440 1.00 97.75 85 VAL A O 1
ATOM 709 N N . GLY A 1 86 ? -8.519 -0.251 6.941 1.00 96.56 86 GLY A N 1
ATOM 710 C CA . GLY A 1 86 ? -8.904 0.656 8.020 1.00 96.56 86 GLY A CA 1
ATOM 711 C C . GLY A 1 86 ? -7.798 1.642 8.409 1.00 96.56 86 GLY A C 1
ATOM 712 O O . GLY A 1 86 ? -8.078 2.817 8.612 1.00 96.56 86 GLY A O 1
ATOM 713 N N . TRP A 1 87 ? -6.532 1.220 8.448 1.00 97.62 87 TRP A N 1
ATOM 714 C CA . TRP A 1 87 ? -5.422 2.142 8.722 1.00 97.62 87 TRP A CA 1
ATOM 715 C C . TRP A 1 87 ? -5.142 3.113 7.575 1.00 97.62 87 TRP A C 1
ATOM 717 O O . TRP A 1 87 ? -4.779 4.261 7.828 1.00 97.62 87 TRP A O 1
ATOM 727 N N . VAL A 1 88 ? -5.348 2.686 6.329 1.00 97.88 88 VAL A N 1
ATOM 728 C CA . VAL A 1 88 ? -5.281 3.588 5.169 1.00 97.88 88 VAL A CA 1
ATOM 729 C C . VAL A 1 88 ? -6.398 4.640 5.244 1.00 97.88 88 VAL A C 1
ATOM 731 O O . VAL A 1 88 ? -6.167 5.817 4.972 1.00 97.88 88 VAL A O 1
ATOM 734 N N . ASP A 1 89 ? -7.600 4.252 5.673 1.00 97.81 89 ASP A N 1
ATOM 735 C CA . ASP A 1 89 ? -8.702 5.190 5.911 1.00 97.81 89 ASP A CA 1
ATOM 736 C C . ASP A 1 89 ? -8.428 6.134 7.090 1.00 97.81 89 ASP A C 1
ATOM 738 O O . ASP A 1 89 ? -8.681 7.336 6.978 1.00 97.81 89 ASP A O 1
ATOM 742 N N . ASP A 1 90 ? -7.845 5.632 8.183 1.00 96.75 90 ASP A N 1
ATOM 743 C CA . ASP A 1 90 ? -7.415 6.452 9.321 1.00 96.75 90 ASP A CA 1
ATOM 744 C C . ASP A 1 90 ? -6.418 7.536 8.883 1.00 96.75 90 ASP A C 1
ATOM 746 O O . ASP A 1 90 ? -6.514 8.681 9.334 1.00 96.75 90 ASP A O 1
ATOM 750 N N . PHE A 1 91 ? -5.480 7.210 7.988 1.00 97.31 91 PHE A N 1
ATOM 751 C CA . PHE A 1 91 ? -4.561 8.191 7.412 1.00 97.31 91 PHE A CA 1
ATOM 752 C C . PHE A 1 91 ? -5.323 9.311 6.695 1.00 97.31 91 PHE A C 1
ATOM 754 O O . PHE A 1 91 ? -5.146 10.481 7.023 1.00 97.31 91 PHE A O 1
ATOM 761 N N . TYR A 1 92 ? -6.238 8.970 5.785 1.00 96.25 92 TYR A N 1
ATOM 762 C CA . TYR A 1 92 ? -6.981 9.960 4.998 1.00 96.25 92 TYR A CA 1
ATOM 763 C C . TYR A 1 92 ? -8.079 10.709 5.758 1.00 96.25 92 TYR A C 1
ATOM 765 O O . TYR A 1 92 ? -8.564 11.730 5.265 1.00 96.25 92 TYR A O 1
ATOM 773 N N . SER A 1 93 ? -8.466 10.231 6.941 1.00 94.88 93 SER A N 1
ATOM 774 C CA . SER A 1 93 ? -9.389 10.933 7.839 1.00 94.88 93 SER A CA 1
ATOM 775 C C . SER A 1 93 ? -8.776 12.184 8.480 1.00 94.88 93 SER A C 1
ATOM 777 O O . SER A 1 93 ? -9.509 13.072 8.919 1.00 94.88 93 SER A O 1
ATOM 779 N N . GLN A 1 94 ? -7.442 12.280 8.508 1.00 94.19 94 GLN A N 1
ATOM 780 C CA . GLN A 1 94 ? -6.724 13.420 9.071 1.00 94.19 94 GLN A CA 1
ATOM 781 C C . GLN A 1 94 ? -6.698 14.583 8.063 1.00 94.19 94 GLN A C 1
ATOM 783 O O . GLN A 1 94 ? -6.278 14.381 6.917 1.00 94.19 94 GLN A O 1
ATOM 788 N N . PRO A 1 95 ? -7.120 15.806 8.448 1.00 90.62 95 PRO A N 1
ATOM 789 C CA . PRO A 1 95 ? -7.181 16.954 7.539 1.00 90.62 95 PRO A CA 1
ATOM 790 C C . PRO A 1 95 ? -5.859 17.247 6.818 1.00 90.62 95 PRO A C 1
ATOM 792 O O . PRO A 1 95 ? -5.859 17.604 5.643 1.00 90.62 95 PRO A O 1
ATOM 795 N N . GLU A 1 96 ? -4.731 17.046 7.498 1.00 91.12 96 GLU A N 1
ATOM 796 C CA . GLU A 1 96 ? -3.378 17.303 6.995 1.00 91.12 96 GLU A CA 1
ATOM 797 C C . GLU A 1 96 ? -2.915 16.265 5.961 1.00 91.12 96 GLU A C 1
ATOM 799 O O . GLU A 1 96 ? -1.970 16.510 5.201 1.00 91.12 96 GLU A O 1
ATOM 804 N N . TYR A 1 97 ? -3.573 15.103 5.932 1.00 92.50 97 TYR A N 1
ATOM 805 C CA . TYR A 1 97 ? -3.215 13.965 5.086 1.00 92.50 97 TYR A CA 1
ATOM 806 C C . TYR A 1 97 ? -4.229 13.676 3.985 1.00 92.50 97 TYR A C 1
ATOM 808 O O . TYR A 1 97 ? -3.997 12.820 3.133 1.00 92.50 97 TYR A O 1
ATOM 816 N N . HIS A 1 98 ? -5.323 14.437 3.944 1.00 88.31 98 HIS A N 1
ATOM 817 C CA . HIS A 1 98 ? -6.436 14.214 3.033 1.00 88.31 98 HIS A CA 1
ATOM 818 C C . HIS A 1 98 ? -5.993 14.114 1.563 1.00 88.31 98 HIS A C 1
ATOM 820 O O . HIS A 1 98 ? -6.530 13.301 0.815 1.00 88.31 98 HIS A O 1
ATOM 826 N N . GLU A 1 99 ? -5.003 14.893 1.134 1.00 89.25 99 GLU A N 1
ATOM 827 C CA . GLU A 1 99 ? -4.545 14.931 -0.264 1.00 89.25 99 GLU A CA 1
ATOM 828 C C . GLU A 1 99 ? -3.151 14.322 -0.460 1.00 89.25 99 GLU A C 1
ATOM 830 O O . GLU A 1 99 ? -2.542 14.471 -1.520 1.00 89.25 99 GLU A O 1
ATOM 835 N N . ARG A 1 100 ? 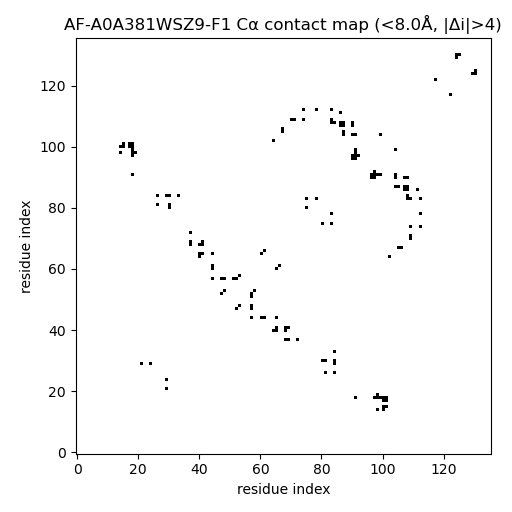-2.635 13.616 0.552 1.00 93.25 100 ARG A N 1
ATOM 836 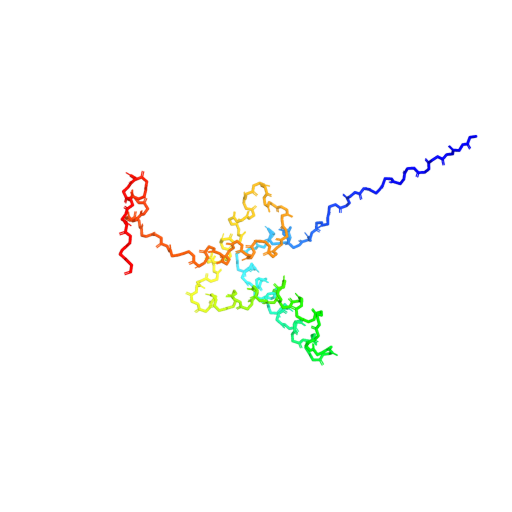C CA . ARG A 1 100 ? -1.299 13.023 0.492 1.00 93.25 100 ARG A CA 1
ATOM 837 C C . ARG A 1 100 ? -1.240 11.828 -0.469 1.00 93.25 100 ARG A C 1
ATOM 839 O O . ARG A 1 100 ? -2.221 11.085 -0.600 1.00 93.25 100 ARG A O 1
ATOM 846 N N . PRO A 1 101 ? -0.092 11.616 -1.137 1.00 93.62 101 PRO A N 1
ATOM 847 C CA . PRO A 1 101 ? 0.125 10.480 -2.023 1.00 93.62 101 PRO A CA 1
ATOM 848 C C . PRO A 1 101 ? -0.225 9.136 -1.375 1.00 93.62 101 PRO A C 1
ATOM 850 O O . PRO A 1 101 ? 0.108 8.875 -0.225 1.00 93.62 101 PRO A O 1
ATOM 853 N N . PHE A 1 102 ? -0.830 8.242 -2.155 1.00 95.19 102 PHE A N 1
ATOM 854 C CA . PHE A 1 102 ? -1.186 6.889 -1.709 1.00 95.19 102 PHE A CA 1
ATOM 855 C C . PHE A 1 102 ? -0.031 6.065 -1.115 1.00 95.19 102 PHE A C 1
ATOM 857 O O . PHE A 1 102 ? -0.259 5.400 -0.110 1.00 95.19 102 PHE A O 1
ATOM 864 N N . PRO A 1 103 ? 1.209 6.135 -1.639 1.00 94.81 103 PRO A N 1
ATOM 865 C CA . PRO A 1 103 ? 2.356 5.489 -1.003 1.00 94.81 103 PRO A CA 1
ATOM 866 C C . PRO A 1 103 ? 2.576 5.899 0.460 1.00 94.81 103 PRO A C 1
ATOM 868 O O . PRO A 1 103 ? 2.904 5.037 1.263 1.00 94.81 103 PRO A O 1
ATOM 871 N N . GLU A 1 104 ? 2.340 7.167 0.823 1.00 95.94 104 GLU A N 1
ATOM 872 C CA . GLU A 1 104 ? 2.470 7.631 2.217 1.00 95.94 104 GLU A CA 1
ATOM 873 C C . GLU A 1 104 ? 1.381 7.009 3.108 1.00 95.94 104 GLU A C 1
ATOM 875 O O . GLU A 1 104 ? 1.637 6.629 4.248 1.00 95.94 104 GLU A O 1
ATOM 880 N N . ALA A 1 105 ? 0.167 6.831 2.574 1.00 97.31 105 ALA A N 1
ATOM 881 C CA . ALA A 1 105 ? -0.913 6.151 3.287 1.00 97.31 105 ALA A CA 1
ATOM 882 C C . ALA A 1 105 ? -0.616 4.656 3.506 1.00 97.31 105 ALA A C 1
ATOM 884 O O . ALA A 1 105 ? -0.951 4.097 4.551 1.00 97.31 105 ALA A O 1
ATOM 885 N N . LEU A 1 106 ? 0.029 4.010 2.528 1.00 97.56 106 LEU A N 1
ATOM 886 C CA . LEU A 1 106 ? 0.477 2.621 2.634 1.00 97.56 106 LEU A CA 1
ATOM 887 C C . LEU A 1 106 ? 1.616 2.461 3.642 1.00 97.56 106 LEU A C 1
ATOM 889 O O . LEU A 1 106 ? 1.597 1.503 4.409 1.00 97.56 106 LEU A O 1
ATOM 893 N N . GLU A 1 107 ? 2.570 3.393 3.669 1.00 97.19 107 GLU A N 1
ATOM 894 C CA . GLU A 1 107 ? 3.651 3.424 4.660 1.00 97.19 107 GLU A CA 1
ATOM 895 C C . GLU A 1 107 ? 3.078 3.573 6.074 1.00 97.19 107 GLU A C 1
ATOM 897 O O . GLU A 1 107 ? 3.376 2.766 6.950 1.00 97.19 107 GLU A O 1
ATOM 902 N N . TYR A 1 108 ? 2.138 4.504 6.267 1.00 96.50 108 TYR A N 1
ATOM 903 C CA . TYR A 1 108 ? 1.429 4.665 7.535 1.00 96.50 108 TYR A CA 1
ATOM 904 C C . TYR A 1 108 ? 0.714 3.382 7.989 1.00 96.50 108 TYR A C 1
ATOM 906 O O . TYR A 1 108 ? 0.807 2.981 9.153 1.00 96.50 108 TYR A O 1
ATOM 914 N N . ALA A 1 109 ? -0.020 2.731 7.083 1.00 97.19 109 ALA A N 1
ATOM 915 C CA . ALA A 1 109 ? -0.733 1.495 7.391 1.00 97.19 109 ALA A CA 1
ATOM 916 C C . ALA A 1 109 ? 0.230 0.336 7.685 1.00 97.19 109 ALA A C 1
ATOM 918 O O . ALA A 1 109 ? -0.004 -0.442 8.613 1.00 97.19 109 ALA A O 1
ATOM 919 N N . TYR A 1 110 ? 1.336 0.254 6.943 1.00 96.50 110 TYR A N 1
ATOM 920 C CA . TYR A 1 110 ? 2.397 -0.709 7.188 1.00 96.50 110 TYR A CA 1
ATOM 921 C C . TYR A 1 110 ? 3.025 -0.501 8.568 1.00 96.50 110 TYR A C 1
ATOM 923 O O . TYR A 1 110 ? 3.020 -1.432 9.369 1.00 96.50 110 TYR A O 1
ATOM 931 N N . ASP A 1 111 ? 3.449 0.710 8.921 1.00 94.88 111 ASP A N 1
ATOM 932 C CA . ASP A 1 111 ? 4.015 1.007 10.241 1.00 94.88 111 ASP A CA 1
ATOM 933 C C . ASP A 1 111 ? 3.056 0.618 11.367 1.00 94.88 111 ASP A C 1
ATOM 935 O O . ASP A 1 111 ? 3.446 0.001 12.362 1.00 94.88 111 ASP A O 1
ATOM 939 N N . ARG A 1 112 ? 1.765 0.910 11.188 1.00 92.81 112 ARG A N 1
ATOM 940 C CA . ARG A 1 112 ? 0.729 0.569 12.163 1.00 92.81 112 ARG A CA 1
ATOM 941 C C . ARG A 1 112 ? 0.486 -0.935 12.277 1.00 92.81 112 ARG A C 1
ATOM 943 O O . ARG A 1 112 ? 0.184 -1.404 13.372 1.00 92.81 112 ARG A O 1
ATOM 950 N N . SER A 1 113 ? 0.684 -1.686 11.195 1.00 91.88 113 SER A N 1
ATOM 951 C CA . SER A 1 113 ? 0.664 -3.154 11.210 1.00 91.88 113 SER A CA 1
ATOM 952 C C . SER A 1 113 ? 1.819 -3.760 12.010 1.00 91.88 113 SER A C 1
ATOM 954 O O . SER A 1 113 ? 1.650 -4.801 12.640 1.00 91.88 113 SER A O 1
ATOM 956 N N . GLN A 1 114 ? 2.973 -3.085 12.034 1.00 88.56 114 GLN A N 1
ATOM 957 C CA . GLN A 1 114 ? 4.162 -3.538 12.761 1.00 88.56 114 GLN A CA 1
ATOM 958 C C . GLN A 1 114 ? 4.096 -3.219 14.260 1.00 88.56 114 GLN A C 1
ATOM 960 O O . GLN A 1 114 ? 4.790 -3.836 15.076 1.00 88.56 114 GLN A O 1
ATOM 965 N N . MET A 1 115 ? 3.264 -2.254 14.660 1.00 84.00 115 MET A N 1
ATOM 966 C CA . MET A 1 115 ? 3.067 -1.927 16.067 1.00 84.00 115 MET A CA 1
ATOM 967 C C . MET A 1 115 ? 2.342 -3.077 16.770 1.00 84.00 115 MET A C 1
ATOM 969 O O . MET A 1 115 ? 1.175 -3.355 16.504 1.00 84.00 115 MET A O 1
ATOM 973 N N . LYS A 1 116 ? 3.018 -3.723 17.731 1.00 63.56 116 LYS A N 1
ATOM 974 C CA . LYS A 1 116 ? 2.357 -4.669 18.640 1.00 63.56 116 LYS A CA 1
ATOM 975 C C . LYS A 1 116 ? 1.184 -3.958 19.305 1.00 63.56 116 LYS A C 1
ATOM 977 O O . LYS A 1 116 ? 1.386 -2.934 19.961 1.00 63.56 116 LYS A O 1
ATOM 982 N N . GLU A 1 117 ? -0.022 -4.501 19.150 1.00 60.00 117 GLU A N 1
ATOM 983 C CA . GLU A 1 117 ? -1.172 -4.006 19.895 1.00 60.00 117 GLU A CA 1
ATOM 984 C C . GLU A 1 117 ? -0.839 -4.066 21.383 1.00 60.00 117 GLU A C 1
ATOM 986 O O . GLU A 1 117 ? -0.601 -5.137 21.939 1.00 60.00 117 GLU A O 1
ATOM 991 N N . GLN A 1 118 ? -0.792 -2.899 22.021 1.00 58.53 118 GLN A N 1
ATOM 992 C CA . GLN A 1 118 ? -0.805 -2.842 23.470 1.00 58.53 118 GLN A CA 1
ATOM 993 C C . GLN A 1 118 ? -2.120 -3.463 23.928 1.00 58.53 118 GLN A C 1
ATOM 995 O O . GLN A 1 118 ? -3.202 -3.055 23.490 1.00 58.53 118 GLN A O 1
ATOM 1000 N N . THR A 1 119 ? -2.033 -4.432 24.828 1.00 65.50 119 THR A N 1
ATOM 1001 C CA . THR A 1 119 ? -3.204 -4.938 25.537 1.00 65.50 119 THR A CA 1
ATOM 1002 C C . THR A 1 119 ? -3.942 -3.772 26.207 1.00 65.50 119 THR A C 1
ATOM 1004 O O . THR A 1 119 ? -3.347 -2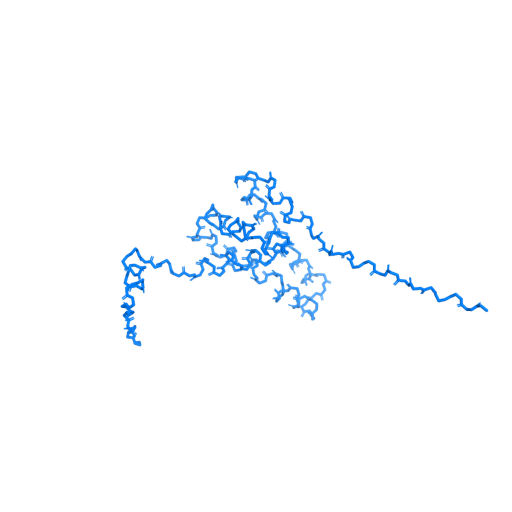.745 26.547 1.00 65.50 119 THR A O 1
ATOM 1007 N N . LEU A 1 120 ? -5.253 -3.911 26.436 1.00 66.19 120 LEU A N 1
ATOM 1008 C CA . LEU A 1 120 ? -6.036 -2.897 27.162 1.00 66.19 120 LEU A CA 1
ATOM 1009 C C . LEU A 1 120 ? -5.393 -2.527 28.509 1.00 66.19 120 LEU A C 1
ATOM 1011 O O . LEU A 1 120 ? -5.447 -1.371 28.924 1.00 66.19 120 LEU A O 1
ATOM 1015 N N . LEU A 1 121 ? -4.748 -3.503 29.152 1.00 69.88 121 LEU A N 1
ATOM 1016 C CA . LEU A 1 121 ? -3.988 -3.307 30.377 1.00 69.88 121 LEU A CA 1
ATOM 1017 C C . LEU A 1 121 ? -2.738 -2.447 30.151 1.00 69.88 121 LEU A C 1
ATOM 1019 O O . LEU A 1 121 ? -2.542 -1.488 30.884 1.00 69.88 121 LEU A O 1
ATOM 1023 N N . GLU A 1 122 ? -1.933 -2.722 29.125 1.00 71.50 122 GLU A N 1
ATOM 1024 C CA . GLU A 1 122 ? -0.742 -1.918 28.800 1.00 71.50 122 GLU A CA 1
ATOM 1025 C C . GLU A 1 122 ? -1.103 -0.477 28.409 1.00 71.50 122 GLU A C 1
ATOM 1027 O O . GLU A 1 122 ? -0.423 0.461 28.826 1.00 71.50 122 GLU A O 1
ATOM 1032 N N . ARG A 1 123 ? -2.214 -0.277 27.683 1.00 64.69 123 ARG A N 1
ATOM 1033 C CA . ARG A 1 123 ? -2.754 1.067 27.408 1.00 64.69 123 ARG A CA 1
ATOM 1034 C C . ARG A 1 123 ? -3.156 1.790 28.691 1.00 64.69 123 ARG A C 1
ATOM 1036 O O . ARG A 1 123 ? -2.826 2.960 28.867 1.00 64.69 123 ARG A O 1
ATOM 1043 N N . TYR A 1 124 ? -3.862 1.103 29.588 1.00 74.25 124 TYR A N 1
ATOM 1044 C CA . TYR A 1 124 ? -4.268 1.658 30.879 1.00 74.25 124 TYR A CA 1
ATOM 1045 C C . TYR A 1 124 ? -3.059 2.003 31.765 1.00 74.25 124 TYR A C 1
ATOM 1047 O O . TYR A 1 124 ? -3.006 3.086 32.345 1.00 74.25 124 TYR A O 1
ATOM 1055 N N . GLU A 1 125 ? -2.058 1.124 31.832 1.00 77.00 125 GLU A N 1
ATOM 1056 C CA . GLU A 1 125 ? -0.822 1.335 32.593 1.00 77.00 125 GLU A CA 1
ATOM 1057 C C . GLU A 1 125 ? 0.004 2.513 32.043 1.00 77.00 125 GLU A C 1
ATOM 1059 O O . GLU A 1 125 ? 0.500 3.327 32.827 1.00 77.00 125 GLU A O 1
ATOM 1064 N N . SER A 1 126 ? 0.081 2.664 30.715 1.00 75.12 126 SER A N 1
ATOM 1065 C CA . SER A 1 126 ? 0.741 3.797 30.049 1.00 75.12 126 SER A CA 1
ATOM 1066 C C . SER A 1 126 ? 0.058 5.137 30.355 1.00 75.12 126 SER A C 1
ATOM 1068 O O . SER A 1 126 ? 0.734 6.093 30.736 1.00 75.12 126 SER A O 1
ATOM 1070 N N . LEU A 1 127 ? -1.279 5.202 30.301 1.00 76.94 127 LEU A N 1
ATOM 1071 C CA . LEU A 1 127 ? -2.048 6.409 30.652 1.00 76.94 127 LEU A CA 1
ATOM 1072 C C . LEU A 1 127 ? -1.894 6.819 32.125 1.00 76.94 127 LEU A C 1
ATOM 1074 O O . LEU A 1 127 ? -2.033 7.993 32.463 1.00 76.94 127 LEU A O 1
ATOM 1078 N N . LEU A 1 128 ? -1.587 5.862 33.002 1.00 79.56 128 LEU A N 1
ATOM 1079 C CA . LEU A 1 128 ? -1.290 6.106 34.413 1.00 79.56 128 LEU A CA 1
ATOM 1080 C C . LEU A 1 128 ? 0.188 6.433 34.685 1.00 79.56 128 LEU A C 1
ATOM 1082 O O . LEU A 1 128 ? 0.570 6.568 35.849 1.00 79.56 128 LEU A O 1
ATOM 1086 N N . GLY A 1 129 ? 1.029 6.531 33.649 1.00 69.31 129 GLY A N 1
ATOM 1087 C CA . GLY A 1 129 ? 2.464 6.796 33.781 1.00 69.31 129 GLY A CA 1
ATOM 1088 C C . GLY A 1 129 ? 3.255 5.642 34.408 1.00 69.31 129 GLY A C 1
ATOM 1089 O O . GLY A 1 129 ? 4.364 5.846 34.900 1.00 69.31 129 GLY A O 1
ATOM 1090 N N . LYS A 1 130 ? 2.695 4.427 34.426 1.00 61.28 130 LYS A N 1
ATOM 1091 C CA . LYS A 1 130 ? 3.345 3.224 34.955 1.00 61.28 130 LYS A CA 1
ATOM 1092 C C . LYS A 1 130 ? 3.935 2.415 33.807 1.00 61.28 130 LYS A C 1
ATOM 1094 O O . LYS A 1 130 ? 3.444 1.343 33.476 1.00 61.28 130 LYS A O 1
ATOM 1099 N N . GLU A 1 131 ? 5.000 2.910 33.187 1.00 58.59 131 GLU A N 1
ATOM 1100 C CA . GLU A 1 131 ? 5.733 2.082 32.228 1.00 58.59 131 GLU A CA 1
ATOM 1101 C C . GLU A 1 131 ? 6.498 0.972 32.961 1.00 58.59 131 GLU A C 1
ATOM 1103 O O . GLU A 1 131 ? 7.375 1.226 33.794 1.00 58.59 131 GLU A O 1
ATOM 1108 N N . LYS A 1 132 ? 6.204 -0.291 32.634 1.00 54.84 132 LYS A N 1
ATOM 1109 C CA . LYS A 1 132 ? 7.102 -1.399 32.967 1.00 54.84 132 LYS A CA 1
ATOM 1110 C C . LYS A 1 132 ? 8.366 -1.263 32.121 1.00 54.84 132 LYS A C 1
ATOM 1112 O O . LYS A 1 132 ? 8.329 -1.466 30.908 1.00 54.84 132 LYS A O 1
ATOM 1117 N N . LYS A 1 133 ? 9.504 -0.990 32.768 1.00 51.00 133 LYS A N 1
ATOM 1118 C CA . LYS A 1 133 ? 10.822 -1.209 32.157 1.00 51.00 133 LYS A CA 1
ATOM 1119 C C . LYS A 1 133 ? 10.894 -2.663 31.688 1.00 51.00 133 LYS A C 1
ATOM 1121 O O . LYS A 1 133 ? 10.784 -3.578 32.505 1.00 51.00 133 LYS A O 1
ATOM 1126 N N . ARG A 1 134 ? 11.045 -2.870 30.379 1.00 40.75 134 ARG A N 1
ATOM 1127 C CA . ARG A 1 134 ? 11.287 -4.201 29.810 1.00 40.75 134 ARG A CA 1
ATOM 1128 C C . ARG A 1 134 ? 12.636 -4.719 30.336 1.00 40.75 134 ARG A C 1
ATOM 1130 O O . ARG A 1 134 ? 13.584 -3.932 30.367 1.00 40.75 134 ARG A O 1
ATOM 1137 N N . PRO A 1 135 ? 12.747 -5.985 30.771 1.00 45.81 135 PRO A N 1
ATOM 1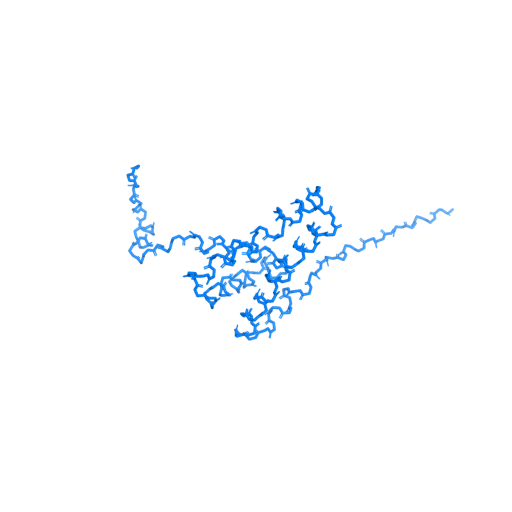138 C CA . PRO A 1 135 ? 14.054 -6.597 30.950 1.00 45.81 135 PRO A CA 1
ATOM 1139 C C . PRO A 1 135 ? 14.673 -6.841 29.564 1.00 45.81 135 PRO A C 1
ATOM 1141 O O . PRO A 1 135 ? 13.941 -7.137 28.616 1.00 45.81 135 PRO A O 1
ATOM 1144 N N . ASN A 1 136 ? 15.991 -6.635 29.472 1.00 40.38 136 ASN A N 1
ATOM 1145 C CA . ASN A 1 136 ? 16.810 -6.862 28.274 1.00 40.38 136 ASN A CA 1
ATOM 1146 C C . ASN A 1 136 ? 16.676 -8.283 27.723 1.00 40.38 136 ASN A C 1
ATOM 1148 O O . ASN A 1 136 ? 16.571 -9.218 28.549 1.00 40.38 136 ASN A O 1
#